Protein AF-A0A7S3U0F2-F1 (afdb_monomer)

Solvent-accessible surface area (backbone atoms only — not comparable to full-atom values): 6925 Å² total; per-residue (Å²): 134,72,95,82,46,83,92,72,60,91,57,68,50,83,74,44,80,44,85,41,78,40,69,46,46,88,94,59,32,72,55,46,38,92,69,77,67,46,76,47,73,60,36,50,31,42,35,38,33,29,29,30,94,88,66,49,80,43,78,46,78,41,58,70,63,69,89,82,86,90,72,94,71,66,82,65,65,84,77,49,57,69,70,58,50,50,53,50,53,31,53,51,50,55,51,49,53,52,57,50,50,55,54,52,52,55,61,57,75,77,106

Radius of gyration: 19.93 Å; Cα contacts (8 Å, |Δi|>4): 123; chains: 1; bounding box: 43×43×46 Å

Foldseek 3Di:
DDPPDPVPDWDWDFDDKDKDWDADDPPQEDQADPLARHGDGTFIWIWGWGATPVGDTDTDTHGPPDDDDDDDDDPCLVPDDPVVVSVVSNVVVVVVVVVVVVVVVVVVVVD

Mean predicted aligned error: 6.69 Å

Sequence (111 aa):
MRDDDPECAFAVRIVKLEPARTPPVQGLDPTHSPLTGRKIRHAPVMRVFGSTPRGQTACVHMHEAFPHLLVPGPHWLASAPDERVAAFRRRVADSLDAALAHREDERAAER

Nearest PDB structures (foldseek):
  8tlq-assembly1_A  TM=8.931E-01  e=3.140E-02  Saccharomyces cerevisiae
  7s0t-assembly1_A  TM=9.0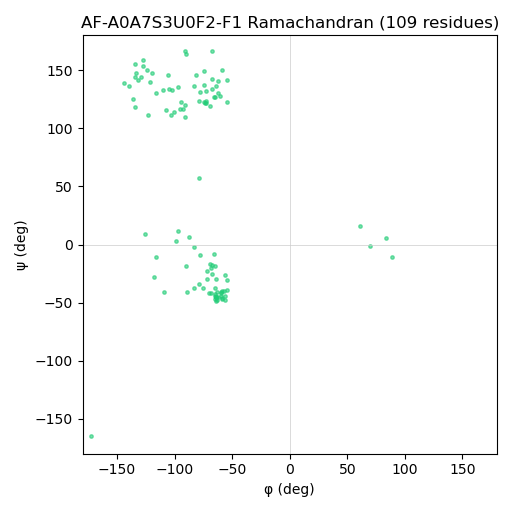79E-01  e=3.998E-02  Saccharomyces cerevisiae
  6k3f-assembly1_D  TM=4.284E-01  e=7.191E+00  Rattus norvegicus

Secondary structure (DSSP, 8-state):
--TT-GGG----EEEEEEEEEEPPPBTTB-SB-TTT-PBPS-EEEEEEEEE-TT--EEEEEE---------PPPGGGGGS-HHHHHHHHHHHHHHHHHHHHHHHHHHHHT-

Organism: Emiliania huxleyi (NCBI:txid2903)

Structure (mmCIF, N/CA/C/O backbone):
data_AF-A0A7S3U0F2-F1
#
_entry.id   AF-A0A7S3U0F2-F1
#
loop_
_atom_site.group_PDB
_atom_site.id
_atom_site.type_symbol
_atom_site.label_atom_id
_atom_site.label_alt_id
_atom_site.label_comp_id
_atom_site.label_asym_id
_atom_site.label_entity_id
_atom_site.label_seq_id
_atom_site.pdbx_PDB_ins_code
_atom_site.Cartn_x
_atom_site.Cartn_y
_atom_site.Cartn_z
_atom_site.occupancy
_atom_site.B_iso_or_equiv
_atom_site.auth_seq_id
_atom_site.auth_comp_id
_atom_site.auth_asym_id
_atom_site.auth_atom_id
_atom_site.pdbx_PDB_model_num
ATOM 1 N N . MET A 1 1 ? 2.521 21.774 20.857 1.00 49.66 1 MET A N 1
ATOM 2 C CA . MET A 1 1 ? 2.421 20.390 21.353 1.00 49.66 1 MET A CA 1
ATOM 3 C C . MET A 1 1 ? 3.627 19.679 20.773 1.00 49.66 1 MET A C 1
ATOM 5 O O . MET A 1 1 ? 3.765 19.712 19.560 1.00 49.66 1 MET A O 1
ATOM 9 N N . ARG A 1 2 ? 4.605 19.299 21.602 1.00 48.53 2 ARG A N 1
ATOM 10 C CA . ARG A 1 2 ? 5.856 18.691 21.118 1.00 48.53 2 ARG A CA 1
ATOM 11 C C . ARG A 1 2 ? 5.592 17.198 20.918 1.00 48.53 2 ARG A C 1
ATOM 13 O O . ARG A 1 2 ? 4.971 16.605 21.791 1.00 48.53 2 ARG A O 1
ATOM 20 N N . ASP A 1 3 ? 6.054 16.630 19.811 1.00 55.88 3 ASP A N 1
ATOM 21 C CA . ASP A 1 3 ? 5.843 15.217 19.457 1.00 55.88 3 ASP A CA 1
ATOM 22 C C . ASP A 1 3 ? 6.550 14.220 20.408 1.00 55.88 3 ASP A C 1
ATOM 24 O O . ASP A 1 3 ? 6.289 13.024 20.343 1.00 55.88 3 ASP A O 1
ATOM 28 N N . ASP A 1 4 ? 7.394 14.702 21.331 1.00 60.78 4 ASP A N 1
ATOM 29 C CA . ASP A 1 4 ? 8.217 13.889 22.246 1.00 60.78 4 ASP A CA 1
ATOM 30 C C . ASP A 1 4 ? 7.626 13.677 23.660 1.00 60.78 4 ASP A C 1
ATOM 32 O O . ASP A 1 4 ? 8.340 13.234 24.561 1.00 60.78 4 ASP A O 1
ATOM 36 N N . ASP A 1 5 ? 6.352 14.004 23.907 1.00 60.56 5 ASP A N 1
ATOM 37 C CA . ASP A 1 5 ? 5.705 13.728 25.200 1.00 60.56 5 ASP A CA 1
ATOM 38 C C . ASP A 1 5 ? 5.023 12.340 25.193 1.00 60.56 5 ASP A C 1
ATOM 40 O O . ASP A 1 5 ? 4.000 12.167 24.519 1.00 60.56 5 ASP A O 1
ATOM 44 N N . PRO A 1 6 ? 5.542 11.335 25.931 1.00 58.03 6 PRO A N 1
ATOM 45 C CA . PRO A 1 6 ? 4.979 9.986 25.949 1.00 58.03 6 PRO A CA 1
ATOM 46 C C . PRO A 1 6 ? 3.565 9.925 26.548 1.00 58.03 6 PRO A C 1
ATOM 48 O O . PRO A 1 6 ? 2.840 8.968 26.268 1.00 58.03 6 PRO A O 1
ATOM 51 N N . GLU A 1 7 ? 3.133 10.933 27.316 1.00 59.03 7 GLU A N 1
ATOM 52 C CA . GLU A 1 7 ? 1.749 11.022 27.806 1.00 59.03 7 GLU A CA 1
ATOM 53 C C . GLU A 1 7 ? 0.762 11.523 26.734 1.00 59.03 7 GLU A C 1
ATOM 55 O O . GLU A 1 7 ? -0.454 11.437 26.919 1.00 59.03 7 GLU A O 1
ATOM 60 N N . CYS A 1 8 ? 1.258 11.992 25.584 1.00 62.69 8 CYS A N 1
ATOM 61 C CA . CYS A 1 8 ? 0.449 12.523 24.484 1.00 62.69 8 CYS A CA 1
ATOM 62 C C . CYS A 1 8 ? 0.200 11.528 23.336 1.00 62.69 8 CYS A C 1
ATOM 64 O O . CYS A 1 8 ? -0.429 11.880 22.336 1.00 62.69 8 CYS A O 1
ATOM 66 N N . ALA A 1 9 ? 0.671 10.284 23.452 1.00 77.88 9 ALA A N 1
ATOM 67 C CA . ALA A 1 9 ? 0.522 9.290 22.395 1.00 77.88 9 ALA A CA 1
ATOM 68 C C . ALA A 1 9 ? -0.893 8.682 22.355 1.00 77.88 9 ALA A C 1
ATOM 70 O O . ALA A 1 9 ? -1.426 8.194 23.355 1.00 77.88 9 ALA A O 1
ATOM 71 N N . PHE A 1 10 ? -1.496 8.635 21.164 1.00 88.44 10 PHE A N 1
ATOM 72 C CA . PHE A 1 10 ? -2.691 7.823 20.937 1.00 88.44 10 PHE A CA 1
ATOM 73 C C . PHE A 1 10 ? -2.320 6.334 20.998 1.00 88.44 10 PHE A C 1
ATOM 75 O O . PHE A 1 10 ? -1.530 5.851 20.189 1.00 88.44 10 PHE A O 1
ATOM 82 N N . ALA A 1 11 ? -2.911 5.599 21.943 1.00 92.19 11 ALA A N 1
ATOM 83 C CA . ALA A 1 11 ? -2.634 4.181 22.158 1.00 92.19 11 ALA A CA 1
ATOM 84 C C . ALA A 1 11 ? -3.896 3.321 22.016 1.00 92.19 11 ALA A C 1
ATOM 86 O O . ALA A 1 11 ? -4.973 3.669 22.508 1.00 92.19 11 ALA A O 1
ATOM 87 N N . VAL A 1 12 ? -3.747 2.154 21.385 1.00 95.06 12 VAL A N 1
ATOM 88 C CA . VAL A 1 12 ? -4.801 1.141 21.250 1.00 95.06 12 VAL A CA 1
ATOM 89 C C . VAL A 1 12 ? -4.205 -0.234 21.524 1.00 95.06 12 VAL A C 1
ATOM 91 O O . VAL A 1 12 ? -3.253 -0.650 20.866 1.00 95.06 12 VAL A O 1
ATOM 94 N N . ARG A 1 13 ? -4.786 -0.974 22.473 1.00 95.31 13 ARG A N 1
ATOM 95 C CA . ARG A 1 13 ? -4.468 -2.392 22.677 1.00 95.31 13 ARG A CA 1
ATOM 96 C C . ARG A 1 13 ? -5.089 -3.209 21.553 1.00 95.31 13 ARG A C 1
ATOM 98 O O . ARG A 1 13 ? -6.308 -3.206 21.404 1.00 95.31 13 ARG A O 1
ATOM 105 N N . ILE A 1 14 ? -4.268 -3.941 20.811 1.00 97.00 14 ILE A N 1
ATOM 106 C CA . ILE A 1 14 ? -4.705 -4.775 19.689 1.00 97.00 14 ILE A CA 1
ATOM 107 C C . ILE A 1 14 ? -5.445 -6.010 20.220 1.00 97.00 14 ILE A C 1
ATOM 109 O O . ILE A 1 14 ? -4.903 -6.774 21.015 1.00 97.00 14 ILE A O 1
ATOM 113 N N . VAL A 1 15 ? -6.683 -6.207 19.771 1.00 97.56 15 VAL A N 1
ATOM 114 C CA . VAL A 1 15 ? -7.497 -7.406 20.038 1.00 97.56 15 VAL A CA 1
ATOM 115 C C . VAL A 1 15 ? -7.651 -8.242 18.772 1.00 97.56 15 VAL A C 1
ATOM 117 O O . VAL A 1 15 ? -7.570 -9.466 18.829 1.00 97.56 15 VAL A O 1
ATOM 120 N N . LYS A 1 16 ? -7.860 -7.593 17.623 1.00 97.75 16 LYS A N 1
ATOM 121 C CA . LYS A 1 16 ? -7.992 -8.261 16.326 1.00 97.75 16 LYS A CA 1
ATOM 122 C C . LYS A 1 16 ? -7.364 -7.409 15.230 1.00 97.75 16 LYS A C 1
ATOM 124 O O . LYS A 1 16 ? -7.561 -6.197 15.201 1.00 97.75 16 LYS A O 1
ATOM 129 N N . LEU A 1 17 ? -6.659 -8.067 14.315 1.00 97.06 17 LEU A N 1
ATOM 130 C CA . LEU A 1 17 ? -6.221 -7.502 13.043 1.00 97.06 17 LEU A CA 1
ATOM 131 C C . LEU A 1 17 ? -7.016 -8.160 11.918 1.00 97.06 17 LEU A C 1
ATOM 133 O O . LEU A 1 17 ? -7.160 -9.382 11.898 1.00 97.06 17 LEU A O 1
ATOM 137 N N . GLU A 1 18 ? -7.535 -7.362 10.994 1.00 96.50 18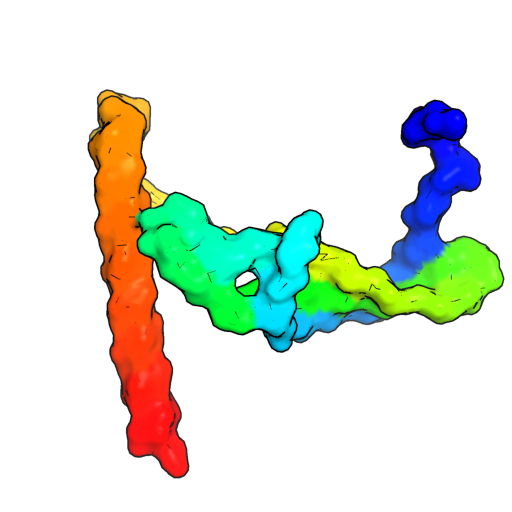 GLU A N 1
ATOM 138 C CA . GLU A 1 18 ? -8.300 -7.858 9.853 1.00 96.50 18 GLU A CA 1
ATOM 139 C C . GLU A 1 18 ? -7.834 -7.170 8.564 1.00 96.50 18 GLU A C 1
ATOM 141 O O . GLU A 1 18 ? -7.947 -5.944 8.461 1.00 96.50 18 GLU A O 1
ATOM 146 N N . PRO A 1 19 ? -7.307 -7.923 7.582 1.00 95.06 19 PRO A N 1
ATOM 147 C CA . PRO A 1 19 ? -6.996 -7.366 6.277 1.00 95.06 19 PRO A CA 1
ATOM 148 C C . PRO A 1 19 ? -8.289 -7.090 5.505 1.00 95.06 19 PRO A C 1
ATOM 150 O O . PRO A 1 19 ? -9.154 -7.958 5.381 1.00 95.06 19 PRO A O 1
ATOM 153 N N . ALA A 1 20 ? -8.394 -5.895 4.936 1.00 94.06 20 ALA A N 1
ATOM 154 C CA . ALA A 1 20 ? -9.485 -5.486 4.067 1.00 94.06 20 ALA A CA 1
ATOM 155 C C . ALA A 1 20 ? -8.940 -5.002 2.718 1.00 94.06 20 ALA A C 1
ATOM 157 O O . ALA A 1 20 ? -7.836 -4.466 2.623 1.00 94.06 20 ALA A O 1
ATOM 158 N N . ARG A 1 21 ? -9.736 -5.187 1.662 1.00 93.19 21 ARG A N 1
ATOM 159 C CA . ARG A 1 21 ? -9.506 -4.570 0.352 1.00 93.19 21 ARG A CA 1
ATOM 160 C C . ARG A 1 21 ? -10.544 -3.481 0.166 1.00 93.19 21 ARG A C 1
ATOM 162 O O . ARG A 1 21 ? -11.734 -3.781 0.102 1.00 93.19 21 ARG A O 1
ATOM 169 N N . THR A 1 22 ? -10.101 -2.239 0.078 1.00 94.00 22 THR A N 1
ATOM 170 C CA . THR A 1 22 ? -10.982 -1.081 -0.102 1.00 94.00 22 THR A CA 1
ATOM 171 C C . THR A 1 22 ? -10.512 -0.255 -1.293 1.00 94.00 22 THR A C 1
ATOM 173 O O . THR A 1 22 ? -9.348 -0.363 -1.681 1.00 94.00 22 THR A O 1
ATOM 176 N N . PRO A 1 23 ? -11.371 0.573 -1.907 1.00 95.12 23 PRO A N 1
ATOM 177 C CA . PRO A 1 23 ? -10.900 1.591 -2.840 1.00 95.12 23 PRO A CA 1
ATOM 178 C C . PRO A 1 23 ? -9.832 2.479 -2.173 1.00 95.12 23 PRO A C 1
ATOM 180 O O . PRO A 1 23 ? -9.977 2.775 -0.983 1.00 95.12 23 PRO A O 1
ATOM 183 N N . PRO A 1 24 ? -8.771 2.888 -2.894 1.00 95.19 24 PRO A N 1
ATOM 184 C CA . PRO A 1 24 ? -7.737 3.753 -2.331 1.00 95.19 24 PRO A CA 1
ATOM 185 C C . PRO A 1 24 ? -8.311 5.123 -1.950 1.00 95.19 24 PRO A C 1
ATOM 187 O O . PRO A 1 24 ? -9.059 5.727 -2.728 1.00 95.19 24 PRO A O 1
ATOM 190 N N . VAL A 1 25 ? -7.936 5.624 -0.773 1.00 95.25 25 VAL A N 1
ATOM 191 C CA . VAL A 1 25 ? -8.337 6.944 -0.274 1.00 95.25 25 VAL A CA 1
ATOM 192 C C . VAL A 1 25 ? -7.264 7.971 -0.627 1.00 95.25 25 VAL A C 1
ATOM 194 O O . VAL A 1 25 ? -6.104 7.840 -0.246 1.00 95.25 25 VAL A O 1
ATOM 197 N N . GLN A 1 26 ? -7.640 9.026 -1.351 1.00 94.62 26 GLN A N 1
ATOM 198 C CA . GLN A 1 26 ? -6.695 10.074 -1.738 1.00 94.62 26 GLN A CA 1
ATOM 199 C C . GLN A 1 26 ? -6.081 10.745 -0.499 1.00 94.62 26 GLN A C 1
ATOM 201 O O . GLN A 1 26 ? -6.800 11.214 0.379 1.00 94.62 26 GLN A O 1
ATOM 206 N N . GLY A 1 27 ? -4.749 10.805 -0.457 1.00 94.19 27 GLY A N 1
ATOM 207 C CA . GLY A 1 27 ? -3.987 11.361 0.665 1.00 94.19 27 GLY A CA 1
ATOM 208 C C . GLY A 1 27 ? -3.645 10.351 1.765 1.00 94.19 27 GLY A C 1
ATOM 209 O O . GLY A 1 27 ? -2.823 10.680 2.613 1.00 94.19 27 GLY A O 1
ATOM 210 N N . LEU A 1 28 ? -4.229 9.146 1.736 1.00 94.31 28 LEU A N 1
ATOM 211 C CA . LEU A 1 28 ? -3.886 8.042 2.643 1.00 94.31 28 LEU A CA 1
ATOM 212 C C . LEU A 1 28 ? -3.332 6.817 1.911 1.00 94.31 28 LEU A C 1
ATOM 214 O O . LEU A 1 28 ? -2.578 6.066 2.507 1.00 94.31 28 LEU A O 1
ATOM 218 N N . ASP A 1 29 ? -3.709 6.604 0.648 1.00 94.69 29 ASP A N 1
ATOM 219 C CA . ASP A 1 29 ? -3.242 5.497 -0.184 1.00 94.69 29 ASP A CA 1
ATOM 220 C C . ASP A 1 29 ? -2.697 6.001 -1.532 1.00 94.69 29 ASP A C 1
ATOM 222 O O . ASP A 1 29 ? -3.188 7.001 -2.082 1.00 94.69 29 ASP A O 1
ATOM 226 N N . PRO A 1 30 ? -1.766 5.258 -2.164 1.00 93.00 30 PRO A N 1
ATOM 227 C CA . PRO A 1 30 ? -1.422 5.481 -3.558 1.00 93.00 30 PRO A CA 1
ATOM 228 C C . PRO A 1 30 ? -2.630 5.176 -4.455 1.00 93.00 30 PRO A C 1
ATOM 230 O O . PRO A 1 30 ? -3.219 4.095 -4.422 1.00 93.00 30 PRO A O 1
ATOM 233 N N . THR A 1 31 ? -2.988 6.133 -5.310 1.00 95.44 31 THR A N 1
ATOM 234 C CA . THR A 1 31 ? -4.103 5.987 -6.267 1.00 95.44 31 THR A CA 1
ATOM 235 C C . THR A 1 31 ? -3.660 5.416 -7.614 1.00 95.44 31 THR A C 1
ATOM 237 O O . THR A 1 31 ? -4.481 4.901 -8.377 1.00 95.44 31 THR A O 1
ATOM 240 N N . HIS A 1 32 ? -2.359 5.478 -7.901 1.00 94.88 32 HIS A N 1
ATOM 241 C CA . HIS A 1 32 ? -1.732 4.971 -9.116 1.00 94.88 32 HIS A CA 1
ATOM 242 C C . HIS A 1 32 ? -0.474 4.182 -8.754 1.00 94.88 32 HIS A C 1
ATOM 244 O O . HIS A 1 32 ? 0.241 4.529 -7.815 1.00 94.88 32 HIS A O 1
ATOM 250 N N . SER A 1 33 ? -0.204 3.118 -9.506 1.00 91.81 33 SER A N 1
ATOM 251 C CA . SER A 1 33 ? 0.997 2.308 -9.335 1.00 91.81 33 SER A CA 1
ATOM 252 C C . SER A 1 33 ? 2.242 3.131 -9.680 1.00 91.81 33 SER A C 1
ATOM 254 O O . SER A 1 33 ? 2.332 3.631 -10.803 1.00 91.81 33 SER A O 1
ATOM 256 N N . PRO A 1 34 ? 3.248 3.218 -8.793 1.00 88.44 34 PRO A N 1
ATOM 257 C CA . PRO A 1 34 ? 4.501 3.903 -9.107 1.00 88.44 34 PRO A CA 1
ATOM 258 C C . PRO A 1 34 ? 5.337 3.152 -10.159 1.00 88.44 34 PRO A C 1
ATOM 260 O O . PRO A 1 34 ? 6.241 3.729 -10.757 1.00 88.44 34 PRO A O 1
ATOM 263 N N . LEU A 1 35 ? 5.050 1.866 -10.398 1.00 89.38 35 LEU A N 1
ATOM 264 C CA . LEU A 1 35 ? 5.792 1.028 -11.345 1.00 89.38 35 LEU A CA 1
ATOM 265 C C . LEU A 1 35 ? 5.215 1.091 -12.761 1.00 89.38 35 LEU A C 1
ATOM 267 O O . LEU A 1 35 ? 5.974 1.144 -13.731 1.00 89.38 35 LEU A O 1
ATOM 271 N N . THR A 1 36 ? 3.884 1.086 -12.874 1.00 90.31 36 THR A N 1
ATOM 272 C CA . THR A 1 36 ? 3.173 0.970 -14.159 1.00 90.31 36 THR A CA 1
ATOM 273 C C . THR A 1 36 ? 2.339 2.201 -14.511 1.00 90.31 36 THR A C 1
ATOM 275 O O . THR A 1 36 ? 1.835 2.293 -15.625 1.00 90.31 36 THR A O 1
ATOM 278 N N . GLY A 1 37 ? 2.151 3.143 -13.581 1.00 91.69 37 GLY A N 1
ATOM 279 C CA . GLY A 1 37 ? 1.296 4.323 -13.759 1.00 91.69 37 GLY A CA 1
ATOM 280 C C . GLY A 1 37 ? -0.205 4.018 -13.811 1.00 91.69 37 GLY A C 1
ATOM 281 O O . GLY 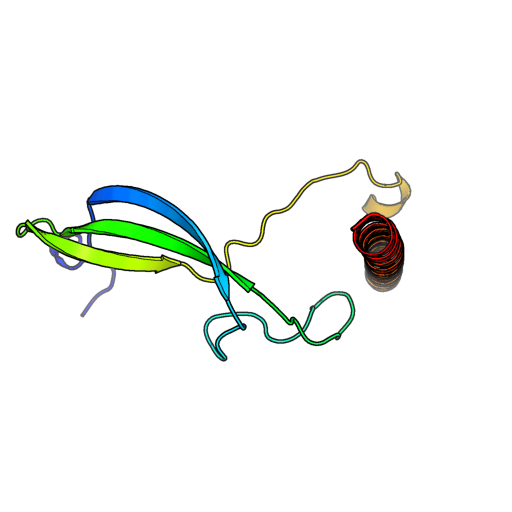A 1 37 ? -1.018 4.931 -13.929 1.00 91.69 37 GLY A O 1
ATOM 282 N N . ARG A 1 38 ? -0.606 2.743 -13.724 1.00 91.81 38 ARG A N 1
ATOM 283 C CA . ARG A 1 38 ? -2.010 2.328 -13.817 1.00 91.81 38 ARG A CA 1
ATOM 284 C C . ARG A 1 38 ? -2.768 2.663 -12.535 1.00 91.81 38 ARG A C 1
ATOM 286 O O . ARG A 1 38 ? -2.202 2.615 -11.443 1.00 91.81 38 ARG A O 1
ATOM 293 N N . LYS A 1 39 ? -4.066 2.949 -12.660 1.00 94.06 39 LYS A N 1
ATOM 294 C CA . LYS A 1 39 ? -4.949 3.213 -11.516 1.00 94.06 39 LYS A CA 1
ATOM 295 C C . LYS A 1 39 ? -5.052 1.983 -10.609 1.00 94.06 39 LYS A C 1
ATOM 297 O O . LYS A 1 39 ? -5.361 0.885 -11.077 1.00 94.06 39 LYS A O 1
ATOM 302 N N . ILE A 1 40 ? -4.852 2.182 -9.310 1.00 92.94 40 ILE A N 1
ATOM 303 C CA . ILE A 1 40 ? -5.051 1.145 -8.296 1.00 92.94 40 ILE A CA 1
ATOM 304 C C . ILE A 1 40 ? -6.554 1.030 -8.023 1.00 92.94 40 ILE A C 1
ATOM 306 O O . ILE A 1 40 ? -7.222 2.013 -7.707 1.00 92.94 40 ILE A O 1
ATOM 310 N N . ARG A 1 41 ? -7.106 -0.178 -8.189 1.00 92.25 41 ARG A N 1
ATOM 311 C CA . ARG A 1 41 ? -8.537 -0.446 -7.957 1.00 92.25 41 ARG A CA 1
ATOM 312 C C . ARG A 1 41 ? -8.849 -0.692 -6.483 1.00 92.25 41 ARG A C 1
ATOM 314 O O . ARG A 1 41 ? -9.885 -0.252 -6.002 1.00 92.25 41 ARG A O 1
ATOM 321 N N . HIS A 1 42 ? -7.939 -1.370 -5.789 1.00 93.00 42 HIS A N 1
ATOM 322 C CA . HIS A 1 42 ? -8.063 -1.704 -4.376 1.00 93.00 42 HIS A CA 1
ATOM 323 C C . HIS A 1 42 ? -6.712 -1.533 -3.683 1.00 93.00 42 HIS A C 1
ATOM 325 O O . HIS A 1 42 ? -5.695 -1.976 -4.218 1.00 93.00 42 HIS A O 1
ATOM 331 N N . ALA A 1 43 ? -6.722 -0.935 -2.497 1.00 93.25 43 ALA A N 1
ATOM 332 C CA . ALA A 1 43 ? -5.586 -0.853 -1.592 1.00 93.25 43 ALA A CA 1
ATOM 333 C C . ALA A 1 43 ? -5.789 -1.815 -0.405 1.00 93.25 43 ALA A C 1
ATOM 335 O O . ALA A 1 43 ? -6.931 -2.047 0.017 1.00 93.25 43 ALA A O 1
ATOM 336 N N . PRO A 1 44 ? -4.707 -2.418 0.117 1.00 94.56 44 PRO A N 1
ATOM 337 C CA . PRO A 1 44 ? -4.760 -3.173 1.355 1.00 94.56 44 PRO A CA 1
ATOM 338 C C . PRO A 1 44 ? -4.861 -2.208 2.540 1.00 94.56 44 PRO A C 1
ATOM 340 O O . PRO A 1 44 ? -3.986 -1.369 2.740 1.00 94.56 44 PRO A O 1
ATOM 343 N N . VAL A 1 45 ? -5.908 -2.367 3.346 1.00 95.50 45 VAL A N 1
ATOM 344 C CA . VAL A 1 45 ? -6.064 -1.667 4.626 1.00 95.50 45 VAL A CA 1
ATOM 345 C C . VAL A 1 45 ? -6.056 -2.697 5.741 1.00 95.50 45 VAL A C 1
ATOM 347 O O . VAL A 1 45 ? -6.797 -3.682 5.695 1.00 95.50 45 VAL A O 1
ATOM 350 N N . MET A 1 46 ? -5.241 -2.465 6.765 1.00 96.38 46 MET A N 1
ATOM 351 C CA . MET A 1 46 ? -5.242 -3.291 7.970 1.00 96.38 46 MET A CA 1
ATOM 352 C C . MET A 1 46 ? -6.135 -2.641 9.024 1.00 96.38 46 MET A C 1
ATOM 354 O O . MET A 1 46 ? -5.864 -1.535 9.492 1.00 96.38 46 MET A O 1
ATOM 358 N N . ARG A 1 47 ? -7.219 -3.325 9.400 1.00 96.62 47 ARG A N 1
ATOM 359 C CA . ARG A 1 47 ? -8.143 -2.865 10.443 1.00 96.62 47 ARG A CA 1
ATOM 360 C C . ARG A 1 47 ? -7.692 -3.406 11.790 1.00 96.62 47 ARG A C 1
ATOM 362 O O . ARG A 1 47 ? -7.628 -4.621 11.982 1.00 96.62 47 ARG A O 1
ATOM 369 N N . VAL A 1 48 ? -7.401 -2.505 12.719 1.00 97.44 48 VAL A N 1
ATOM 370 C CA . VAL A 1 48 ? -7.013 -2.823 14.093 1.00 97.44 48 VAL A CA 1
ATOM 371 C C . VAL A 1 48 ? -8.197 -2.570 15.007 1.00 97.44 48 VAL A C 1
ATOM 373 O O . VAL A 1 48 ? -8.587 -1.425 15.230 1.00 97.44 48 VAL A O 1
ATOM 376 N N . PHE A 1 49 ? -8.756 -3.639 15.557 1.00 98.00 49 PHE A N 1
ATOM 377 C CA . PHE A 1 49 ? -9.795 -3.556 16.573 1.00 98.00 49 PHE A CA 1
ATOM 378 C C . PHE A 1 49 ? -9.175 -3.706 17.947 1.00 98.00 49 PHE A C 1
ATOM 380 O O . PHE A 1 49 ? -8.342 -4.591 18.172 1.00 98.00 49 PHE A O 1
ATOM 387 N N . GLY A 1 50 ? -9.599 -2.858 18.872 1.00 97.31 50 GLY A N 1
ATOM 388 C CA . GLY A 1 50 ? -8.969 -2.790 20.173 1.00 97.31 50 GLY A CA 1
ATOM 389 C C . GLY A 1 50 ? -9.684 -1.897 21.166 1.00 97.31 50 GLY A C 1
ATOM 390 O O . GLY A 1 50 ? -10.835 -1.506 20.967 1.00 97.31 50 GLY A O 1
ATOM 391 N N . SER A 1 51 ? -8.969 -1.569 22.239 1.00 96.62 51 SER A N 1
ATOM 392 C CA . SER A 1 51 ? -9.427 -0.618 23.249 1.00 96.62 51 SER A CA 1
ATOM 393 C C . SER A 1 51 ? -8.350 0.411 23.577 1.00 96.62 51 SER A C 1
ATOM 395 O O . SER A 1 51 ? -7.175 0.055 23.682 1.00 96.62 51 SER A O 1
ATOM 397 N N . THR A 1 52 ? -8.741 1.664 23.790 1.00 94.81 52 THR A N 1
ATOM 398 C CA . THR A 1 52 ? -7.853 2.703 24.342 1.00 94.81 52 THR A CA 1
ATOM 399 C C . THR A 1 52 ? -7.497 2.387 25.808 1.00 94.81 52 THR A C 1
ATOM 401 O O . THR A 1 52 ? -8.185 1.572 26.437 1.00 94.81 52 THR A O 1
ATOM 404 N N . PRO A 1 53 ? -6.487 3.046 26.416 1.00 93.88 53 PRO A N 1
ATOM 405 C CA . PRO A 1 53 ? -6.190 2.898 27.847 1.00 93.88 53 PRO A CA 1
ATOM 406 C C . PRO A 1 53 ? -7.376 3.218 28.766 1.00 93.88 53 PRO A C 1
ATOM 408 O O . PRO A 1 53 ? -7.480 2.679 29.861 1.00 93.88 53 PRO A O 1
ATOM 411 N N . ARG A 1 54 ? -8.307 4.062 28.303 1.00 92.69 54 ARG A N 1
ATOM 412 C CA . ARG A 1 54 ? -9.534 4.424 29.030 1.00 92.69 54 ARG A CA 1
ATOM 413 C C . ARG A 1 54 ? -10.701 3.459 28.775 1.00 92.69 54 ARG A C 1
ATOM 415 O O . ARG A 1 54 ? -11.813 3.730 29.217 1.00 92.69 54 ARG A O 1
ATOM 422 N N . GLY A 1 55 ? -10.469 2.357 28.061 1.00 92.00 55 GLY A N 1
ATOM 423 C CA . GLY A 1 55 ? -11.445 1.286 27.847 1.00 92.00 55 GLY A CA 1
ATOM 424 C C . GLY A 1 55 ? -12.438 1.514 26.704 1.00 92.00 55 GLY A C 1
ATOM 425 O O . GLY A 1 55 ? -13.327 0.688 26.517 1.00 92.00 55 GLY A O 1
ATOM 426 N N . GLN A 1 56 ? -12.305 2.584 25.912 1.00 96.00 56 GLN A N 1
ATOM 427 C CA . GLN A 1 56 ? -13.183 2.797 24.756 1.00 96.00 56 GLN A CA 1
ATOM 428 C C . GLN A 1 56 ? -12.811 1.840 23.623 1.00 96.00 56 GLN A C 1
ATOM 430 O O . GLN A 1 56 ? -11.629 1.677 23.322 1.00 96.00 56 GLN A O 1
ATOM 435 N N . THR A 1 57 ? -13.804 1.242 22.963 1.00 97.00 57 THR A N 1
ATOM 436 C CA . THR A 1 57 ? -13.577 0.431 21.761 1.00 97.00 57 THR A CA 1
ATOM 437 C C . THR A 1 57 ? -13.105 1.307 20.605 1.00 97.00 57 THR A C 1
ATOM 439 O O . THR A 1 57 ? -13.708 2.346 20.336 1.00 97.00 57 THR A O 1
ATOM 442 N N . ALA A 1 58 ? -12.070 0.869 19.895 1.00 96.56 58 ALA A N 1
ATOM 443 C CA . ALA A 1 58 ? -11.504 1.574 18.751 1.00 96.56 58 ALA A CA 1
ATOM 444 C C . ALA A 1 58 ? -11.368 0.640 17.540 1.00 96.56 58 ALA A C 1
ATOM 446 O O . ALA A 1 58 ? -11.048 -0.542 17.688 1.00 96.56 58 ALA A O 1
ATOM 447 N N . CYS A 1 59 ? -11.585 1.194 16.345 1.00 96.81 59 CYS A N 1
ATOM 448 C CA . CYS A 1 59 ? -11.250 0.583 15.061 1.00 96.81 59 CYS A CA 1
ATOM 449 C C . CYS A 1 59 ? -10.329 1.553 14.316 1.00 96.81 59 CYS A C 1
ATOM 451 O O . CYS A 1 59 ? -10.767 2.633 13.927 1.00 96.81 59 CYS A O 1
ATOM 453 N N . VAL A 1 60 ? -9.060 1.185 14.151 1.00 96.50 60 VAL A N 1
ATOM 454 C CA . VAL A 1 60 ? -8.051 1.999 13.458 1.00 96.50 60 VAL A CA 1
ATOM 455 C C . VAL A 1 60 ? -7.799 1.406 12.079 1.00 96.50 60 VAL A C 1
ATOM 457 O O . VAL A 1 60 ? -7.638 0.194 11.946 1.00 96.50 60 VAL A O 1
ATOM 460 N N . HIS A 1 61 ? -7.774 2.249 11.051 1.00 96.31 61 HIS A N 1
ATOM 461 C CA . HIS A 1 61 ? -7.429 1.849 9.690 1.00 96.31 61 HIS A CA 1
ATOM 462 C C . HIS A 1 61 ? -5.981 2.242 9.411 1.00 96.31 61 HIS A C 1
ATOM 464 O O . HIS A 1 61 ? -5.649 3.425 9.389 1.00 96.31 61 HIS A O 1
ATOM 470 N N . MET A 1 62 ? -5.121 1.245 9.228 1.00 95.25 62 MET A N 1
ATOM 471 C CA . MET A 1 62 ? -3.750 1.451 8.775 1.00 95.25 62 MET A CA 1
ATOM 472 C C . MET A 1 62 ? -3.707 1.327 7.254 1.00 95.25 62 MET A C 1
ATOM 474 O O . MET A 1 62 ? -4.008 0.263 6.704 1.00 95.25 62 MET A O 1
ATOM 478 N N . HIS A 1 63 ? -3.348 2.431 6.610 1.00 95.75 63 HIS A N 1
ATOM 479 C CA . HIS A 1 63 ? -3.163 2.542 5.168 1.00 95.75 63 HIS A CA 1
ATOM 480 C C . HIS A 1 63 ? -1.708 2.240 4.774 1.00 95.75 63 HIS A C 1
ATOM 482 O O . HIS A 1 63 ? -0.831 2.151 5.633 1.00 95.75 63 HIS A O 1
ATOM 488 N N . GLU A 1 64 ? -1.467 2.033 3.479 1.00 90.50 64 GLU A N 1
ATOM 489 C CA . GLU A 1 64 ? -0.138 1.774 2.891 1.00 90.50 64 GLU A CA 1
ATOM 490 C C . GLU A 1 64 ? 0.601 0.506 3.374 1.00 90.50 64 GLU A C 1
ATOM 492 O O . GLU A 1 64 ? 1.781 0.309 3.082 1.00 90.50 64 GLU A O 1
ATOM 497 N N . ALA A 1 65 ? -0.096 -0.431 4.021 1.00 88.75 65 ALA A N 1
ATOM 498 C CA . ALA A 1 65 ? 0.456 -1.723 4.434 1.00 88.75 65 ALA A CA 1
ATOM 499 C C . ALA A 1 65 ? 0.538 -2.729 3.260 1.00 88.75 65 ALA A C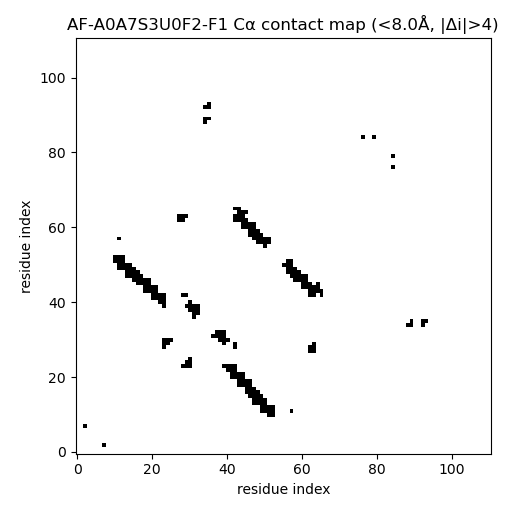 1
ATOM 501 O O . ALA A 1 65 ? -0.055 -3.811 3.303 1.00 88.75 65 ALA A O 1
ATOM 502 N N . PHE A 1 66 ? 1.249 -2.370 2.184 1.00 88.75 66 PHE A N 1
ATOM 503 C CA . PHE A 1 66 ? 1.391 -3.198 0.981 1.00 88.75 66 PHE A CA 1
ATOM 504 C C . PHE A 1 66 ? 2.318 -4.405 1.223 1.00 88.75 66 PHE A C 1
ATOM 506 O O . PHE A 1 66 ? 3.497 -4.226 1.545 1.00 88.75 66 PHE A O 1
ATOM 513 N N . PRO A 1 67 ? 1.833 -5.648 1.028 1.00 90.38 67 PRO A N 1
ATOM 514 C CA . PRO A 1 67 ? 2.684 -6.829 1.097 1.00 90.38 67 PRO A CA 1
ATOM 515 C C . PRO A 1 67 ? 3.772 -6.796 0.021 1.00 90.38 67 PRO A C 1
ATOM 517 O O . PRO A 1 67 ? 3.508 -6.431 -1.125 1.00 90.38 67 PRO A O 1
ATOM 520 N N . HIS A 1 68 ? 4.979 -7.236 0.372 1.00 91.12 68 HIS A N 1
ATOM 521 C CA . HIS A 1 68 ? 6.092 -7.355 -0.564 1.00 91.12 68 HIS A CA 1
ATOM 522 C C . HIS A 1 68 ? 6.804 -8.697 -0.404 1.00 91.12 68 HIS A C 1
ATOM 524 O O . HIS A 1 68 ? 6.772 -9.329 0.650 1.00 91.12 68 HIS A O 1
ATOM 530 N N . LEU A 1 69 ? 7.457 -9.120 -1.480 1.00 92.62 69 LEU A N 1
ATOM 531 C CA . LEU A 1 69 ? 8.314 -10.295 -1.519 1.00 92.62 69 LEU A CA 1
ATOM 532 C C . LEU A 1 69 ? 9.615 -9.928 -2.226 1.00 92.62 69 LEU A C 1
ATOM 534 O O . LEU A 1 69 ? 9.627 -9.086 -3.126 1.00 92.62 69 LEU A O 1
ATOM 538 N N . LEU A 1 70 ? 10.708 -10.556 -1.808 1.00 92.75 70 LEU A N 1
ATOM 539 C CA . LEU A 1 70 ? 12.014 -10.397 -2.435 1.00 92.75 70 LEU A CA 1
ATOM 540 C C . LEU A 1 70 ? 12.292 -11.619 -3.304 1.00 92.75 70 LEU A C 1
ATOM 542 O O . LEU A 1 70 ? 12.111 -12.753 -2.865 1.00 92.75 70 LEU A O 1
ATOM 546 N N . VAL A 1 71 ? 12.747 -11.381 -4.530 1.00 91.50 71 VAL A N 1
ATOM 547 C CA . VAL A 1 71 ? 13.189 -12.436 -5.447 1.00 91.50 71 VAL A CA 1
ATOM 548 C C . VAL A 1 71 ? 14.652 -12.220 -5.816 1.00 91.50 71 VAL A C 1
ATOM 550 O O . VAL A 1 71 ? 15.081 -11.066 -5.920 1.00 91.50 71 VAL A O 1
ATOM 553 N N . PRO A 1 72 ? 15.424 -13.297 -6.046 1.00 93.62 72 PRO A N 1
ATOM 5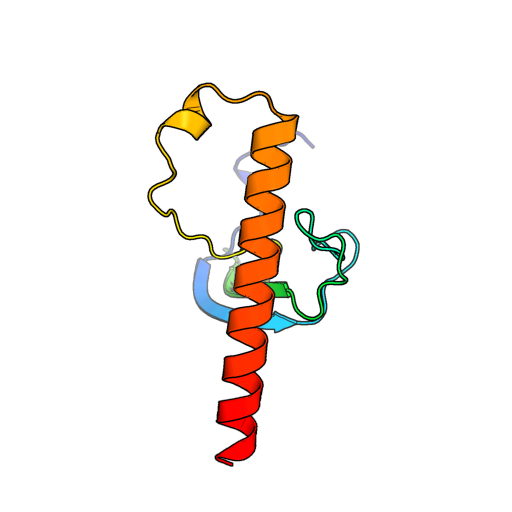54 C CA . PRO A 1 72 ? 16.765 -13.175 -6.594 1.00 93.62 72 PRO A CA 1
ATOM 555 C C . PRO A 1 72 ? 16.747 -12.390 -7.910 1.00 93.62 72 PRO A C 1
ATOM 557 O O . PRO A 1 72 ? 16.040 -12.737 -8.857 1.00 93.62 72 PRO A O 1
ATOM 560 N N . GLY A 1 73 ? 17.518 -11.307 -7.947 1.00 89.69 73 GLY A N 1
ATOM 561 C CA . GLY A 1 73 ? 17.706 -10.491 -9.138 1.00 89.69 73 GLY A CA 1
ATOM 562 C C . GLY A 1 73 ? 18.888 -10.977 -9.979 1.00 89.69 73 GLY A C 1
ATOM 563 O O . GLY A 1 73 ? 19.747 -11.717 -9.494 1.00 89.69 73 GLY A O 1
ATOM 564 N N . PRO A 1 74 ? 18.979 -10.544 -11.243 1.00 93.44 74 PRO A N 1
ATOM 565 C CA . PRO A 1 74 ? 20.161 -10.809 -12.042 1.00 93.44 74 PRO A CA 1
ATOM 566 C C . PRO A 1 74 ? 21.371 -10.046 -11.481 1.00 93.44 74 PRO A C 1
ATOM 568 O O . PRO A 1 74 ? 21.248 -8.893 -11.070 1.00 93.44 74 PRO A O 1
ATOM 571 N N . HIS A 1 75 ? 22.554 -10.665 -11.523 1.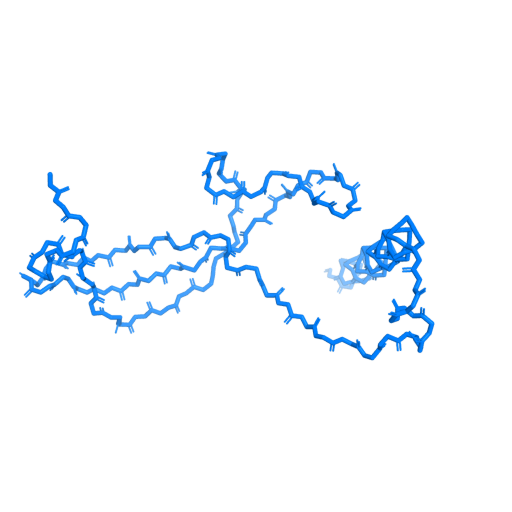00 93.56 75 HIS A N 1
ATOM 572 C CA . HIS A 1 75 ? 23.791 -10.114 -10.947 1.00 93.56 75 HIS A CA 1
ATOM 573 C C . HIS A 1 75 ? 24.140 -8.705 -11.459 1.00 93.56 75 HIS A C 1
ATOM 575 O O . HIS A 1 75 ? 24.692 -7.896 -10.722 1.00 93.56 75 HIS A O 1
ATOM 581 N N . TRP A 1 76 ? 23.773 -8.377 -12.703 1.00 94.50 76 TRP A N 1
ATOM 582 C CA . TRP A 1 76 ? 24.044 -7.068 -13.297 1.00 94.50 76 TRP A CA 1
ATOM 583 C C . TRP A 1 76 ? 23.260 -5.918 -12.650 1.00 94.50 76 TRP A C 1
ATOM 585 O O . TRP A 1 76 ? 23.623 -4.763 -12.859 1.00 94.50 76 TRP A O 1
ATOM 595 N N . LEU A 1 77 ? 22.187 -6.196 -11.896 1.00 94.25 77 LEU A N 1
ATOM 596 C CA . LEU A 1 77 ? 21.329 -5.162 -11.308 1.00 94.25 77 LEU A CA 1
ATOM 597 C C . LEU A 1 77 ? 22.088 -4.296 -10.291 1.00 94.25 77 LEU A C 1
ATOM 599 O O . LEU A 1 77 ? 21.783 -3.118 -10.160 1.00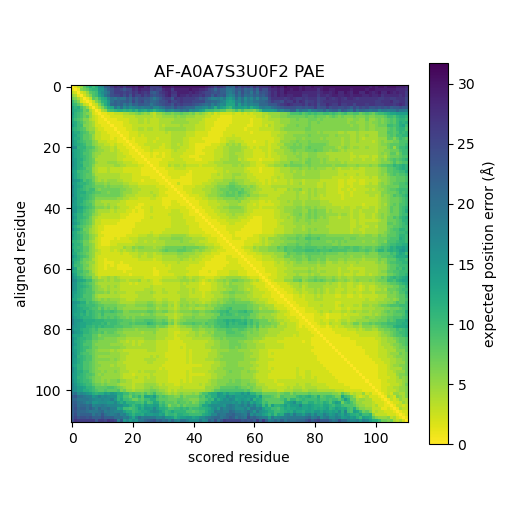 94.25 77 LEU A O 1
ATOM 603 N N . ALA A 1 78 ? 23.098 -4.864 -9.625 1.00 91.12 78 ALA A N 1
ATOM 604 C CA . ALA A 1 78 ? 23.903 -4.181 -8.612 1.00 91.12 78 ALA A CA 1
ATOM 605 C C . ALA A 1 78 ? 24.806 -3.067 -9.175 1.00 91.12 78 ALA A C 1
ATOM 607 O O . ALA A 1 78 ? 25.249 -2.205 -8.425 1.00 91.12 78 ALA A O 1
ATOM 608 N N . SER A 1 79 ? 25.092 -3.086 -10.479 1.00 94.81 79 SER A N 1
ATOM 609 C CA . SER A 1 79 ? 26.001 -2.129 -11.132 1.00 94.81 79 SER A CA 1
ATOM 610 C C . SER A 1 79 ? 25.350 -1.413 -12.316 1.00 94.81 79 SER A C 1
ATOM 612 O O . SER A 1 79 ? 26.034 -0.761 -13.101 1.00 94.81 79 SER A O 1
ATOM 614 N N . ALA A 1 80 ? 24.038 -1.575 -12.497 1.00 94.94 80 ALA A N 1
ATOM 615 C CA . ALA A 1 80 ? 23.322 -0.973 -13.609 1.00 94.94 80 ALA A CA 1
ATOM 616 C C . ALA A 1 80 ? 22.978 0.500 -13.336 1.00 94.94 80 ALA A C 1
ATOM 618 O O . ALA A 1 80 ? 22.638 0.834 -12.203 1.00 94.94 80 ALA A O 1
ATOM 619 N N . PRO A 1 81 ? 22.974 1.358 -14.374 1.00 97.31 81 PRO A N 1
ATOM 620 C CA . PRO A 1 81 ? 22.420 2.705 -14.274 1.00 97.31 81 PRO A CA 1
ATOM 621 C C . PRO A 1 81 ? 20.934 2.685 -13.884 1.00 97.31 81 PRO A C 1
ATOM 623 O O . PRO A 1 81 ? 20.200 1.761 -14.263 1.00 97.31 81 PRO A O 1
ATOM 626 N N . ASP A 1 82 ? 20.475 3.730 -13.191 1.00 95.50 82 ASP A N 1
ATOM 627 C CA . ASP A 1 82 ? 19.106 3.836 -12.660 1.00 95.50 82 ASP A CA 1
ATOM 628 C C . ASP A 1 82 ? 18.025 3.635 -13.728 1.00 95.50 82 ASP A C 1
ATOM 630 O O . ASP A 1 82 ? 17.030 2.948 -13.496 1.00 95.50 82 ASP A O 1
ATOM 634 N N . GLU A 1 83 ? 18.234 4.159 -14.935 1.00 95.00 83 GLU A N 1
ATOM 635 C CA . GLU A 1 83 ? 17.324 3.994 -16.075 1.00 95.00 83 GLU A CA 1
ATOM 636 C C . GLU A 1 83 ? 17.111 2.520 -16.462 1.00 95.00 83 GLU A C 1
ATOM 638 O O . GLU A 1 83 ? 15.988 2.085 -16.735 1.00 95.00 83 GLU A O 1
ATOM 643 N N . ARG A 1 84 ? 18.178 1.713 -16.418 1.00 95.31 84 ARG A N 1
ATOM 644 C CA . ARG A 1 84 ? 18.150 0.291 -16.760 1.00 95.31 84 ARG A CA 1
ATOM 645 C C . ARG A 1 84 ? 17.496 -0.515 -15.644 1.00 95.31 84 ARG A C 1
ATOM 647 O O . ARG A 1 84 ? 16.742 -1.450 -15.926 1.00 95.31 84 ARG A O 1
ATOM 654 N N . VAL A 1 85 ? 17.736 -0.132 -14.390 1.00 94.69 85 VAL A N 1
ATOM 655 C CA . VAL A 1 85 ? 17.038 -0.689 -13.222 1.00 94.69 85 VAL A CA 1
ATOM 656 C C . VAL A 1 85 ? 15.539 -0.383 -13.303 1.00 94.69 85 VAL A C 1
ATOM 658 O O . VAL A 1 85 ? 14.718 -1.284 -13.117 1.00 94.69 85 VAL A O 1
ATOM 661 N N . ALA A 1 86 ? 15.162 0.853 -13.636 1.00 92.94 86 ALA A N 1
ATOM 662 C CA . ALA A 1 86 ? 13.769 1.270 -13.770 1.00 92.94 86 ALA A CA 1
ATOM 663 C C . ALA A 1 86 ? 13.054 0.526 -14.909 1.00 92.94 86 ALA A C 1
ATOM 665 O O . ALA A 1 86 ? 11.952 0.007 -14.710 1.00 92.94 86 ALA A O 1
ATOM 666 N N . ALA A 1 87 ? 13.699 0.399 -16.073 1.00 93.50 87 ALA A N 1
ATOM 667 C CA . ALA A 1 87 ? 13.177 -0.372 -17.201 1.00 93.50 87 ALA A CA 1
ATOM 668 C C . ALA A 1 87 ? 12.962 -1.852 -16.835 1.00 93.50 87 ALA A C 1
ATOM 670 O O . ALA A 1 87 ? 11.932 -2.439 -17.173 1.00 93.50 87 ALA A O 1
ATOM 671 N N . PHE A 1 88 ? 13.899 -2.452 -16.095 1.00 94.25 88 PHE A N 1
ATOM 672 C CA . PHE A 1 88 ? 13.763 -3.823 -15.607 1.00 94.25 88 PHE A CA 1
ATOM 673 C C . PHE A 1 88 ? 12.597 -3.984 -14.632 1.00 94.25 88 PHE A C 1
ATOM 675 O O . PHE A 1 88 ? 11.776 -4.881 -14.823 1.00 94.25 88 PHE A O 1
ATOM 682 N N . ARG A 1 89 ? 12.490 -3.101 -13.630 1.00 93.75 89 ARG A N 1
ATOM 683 C CA . ARG A 1 89 ? 11.385 -3.101 -12.657 1.00 93.75 89 ARG A CA 1
ATOM 684 C C . ARG A 1 89 ? 10.029 -2.997 -13.350 1.00 93.75 89 ARG A C 1
ATOM 686 O O . ARG A 1 89 ? 9.129 -3.762 -13.020 1.00 93.75 89 ARG A O 1
ATOM 693 N N . ARG A 1 90 ? 9.903 -2.107 -14.341 1.00 94.12 90 ARG A N 1
ATOM 694 C CA . ARG A 1 90 ? 8.670 -1.943 -15.122 1.00 94.12 90 ARG A CA 1
ATOM 695 C C . ARG A 1 90 ? 8.318 -3.202 -15.903 1.00 94.12 90 ARG A C 1
ATOM 697 O O . ARG A 1 90 ? 7.206 -3.692 -15.780 1.00 94.12 90 ARG A O 1
ATOM 704 N N . ARG A 1 91 ? 9.286 -3.787 -16.614 1.00 94.62 91 ARG A N 1
ATOM 705 C CA . ARG A 1 91 ? 9.074 -5.034 -17.364 1.00 94.62 91 ARG A CA 1
ATOM 706 C C . ARG A 1 91 ? 8.644 -6.193 -16.462 1.00 94.62 91 ARG A C 1
ATOM 708 O O . ARG A 1 91 ? 7.791 -6.984 -16.853 1.00 94.62 91 ARG A O 1
ATOM 715 N N . VAL A 1 92 ? 9.239 -6.311 -15.274 1.00 94.69 92 VAL A N 1
ATOM 716 C CA . VAL A 1 92 ? 8.835 -7.322 -14.285 1.00 94.69 92 VAL A CA 1
ATOM 717 C C . VAL A 1 92 ? 7.409 -7.058 -13.803 1.00 94.69 92 VAL A C 1
ATOM 719 O O . VAL A 1 92 ? 6.609 -7.988 -13.793 1.00 94.69 92 VAL A O 1
ATOM 722 N N . ALA A 1 93 ? 7.074 -5.810 -13.462 1.00 94.25 93 ALA A N 1
ATOM 723 C CA . ALA A 1 93 ? 5.726 -5.434 -13.040 1.00 94.25 93 ALA A CA 1
ATOM 724 C C . ALA A 1 93 ? 4.677 -5.738 -14.124 1.00 94.25 93 ALA A C 1
ATOM 726 O O . ALA A 1 93 ? 3.672 -6.379 -13.837 1.00 94.25 93 ALA A O 1
ATOM 727 N N . ASP A 1 94 ? 4.946 -5.363 -15.376 1.00 94.31 94 ASP A N 1
ATOM 728 C CA . ASP A 1 94 ? 4.036 -5.613 -16.496 1.00 94.31 94 ASP A CA 1
ATOM 729 C C . ASP A 1 94 ? 3.828 -7.116 -16.750 1.00 94.31 94 ASP A C 1
ATOM 731 O O . ASP A 1 94 ? 2.698 -7.548 -16.976 1.00 94.31 94 ASP A O 1
ATOM 735 N N . SER A 1 95 ? 4.896 -7.917 -16.663 1.00 95.31 95 SER A N 1
ATOM 736 C CA . SER A 1 95 ? 4.828 -9.378 -16.803 1.00 95.31 95 SER A CA 1
ATOM 737 C C . SER A 1 95 ? 4.019 -10.033 -15.678 1.00 95.31 95 SER A C 1
ATOM 739 O O . SER A 1 95 ? 3.184 -10.900 -15.938 1.00 95.31 95 SER A O 1
ATOM 741 N N . LEU A 1 96 ? 4.217 -9.592 -14.429 1.00 93.44 96 LEU A N 1
ATOM 742 C CA . LEU A 1 96 ? 3.450 -10.079 -13.281 1.00 93.44 96 LEU A CA 1
ATOM 743 C C . LEU A 1 96 ? 1.966 -9.726 -13.405 1.00 93.44 96 LEU A C 1
ATOM 745 O O . LEU A 1 96 ? 1.124 -10.597 -13.198 1.00 93.44 96 LEU A O 1
ATOM 749 N N . ASP A 1 97 ? 1.648 -8.486 -13.784 1.00 92.44 97 ASP A N 1
ATOM 750 C CA . ASP A 1 97 ? 0.266 -8.047 -13.992 1.00 92.44 97 ASP A CA 1
ATOM 751 C C . ASP A 1 97 ? -0.432 -8.886 -15.074 1.00 92.44 97 ASP A C 1
ATOM 753 O O . ASP A 1 97 ? -1.566 -9.323 -14.879 1.00 92.44 97 ASP A O 1
ATOM 757 N N . ALA A 1 98 ? 0.244 -9.147 -16.199 1.00 92.06 98 ALA A N 1
ATOM 758 C CA . ALA A 1 98 ? -0.299 -9.971 -17.278 1.00 92.06 98 ALA A CA 1
ATOM 759 C C . ALA A 1 98 ? -0.523 -11.429 -16.840 1.00 92.06 98 ALA A C 1
ATOM 761 O O . ALA A 1 98 ? -1.576 -12.007 -17.112 1.00 92.06 98 ALA A O 1
ATOM 762 N N . ALA A 1 99 ? 0.442 -12.013 -16.124 1.00 95.19 99 ALA A N 1
ATOM 763 C CA . ALA A 1 99 ? 0.335 -13.380 -15.624 1.00 95.19 99 ALA A CA 1
ATOM 764 C C . ALA A 1 99 ? -0.787 -13.535 -14.585 1.00 95.19 99 ALA A C 1
ATOM 766 O O . ALA A 1 99 ? -1.463 -14.561 -14.559 1.00 95.19 99 ALA A O 1
ATOM 767 N N . LEU A 1 100 ? -1.001 -12.534 -13.725 1.00 90.50 100 LEU A N 1
ATOM 768 C CA . LEU A 1 100 ? -2.090 -12.550 -12.749 1.00 90.50 100 LEU A CA 1
ATOM 769 C C . LEU A 1 100 ? -3.459 -12.398 -13.417 1.00 90.50 100 LEU A C 1
ATOM 771 O O . LEU A 1 100 ? -4.365 -13.143 -13.056 1.00 90.50 100 LEU A O 1
ATOM 775 N N . ALA A 1 101 ? -3.589 -11.512 -14.409 1.00 88.81 101 ALA A N 1
ATOM 776 C CA . ALA A 1 101 ? -4.836 -11.336 -15.155 1.00 88.81 101 ALA A CA 1
ATOM 777 C C . ALA A 1 101 ? -5.286 -12.640 -15.838 1.00 88.81 101 ALA A C 1
ATOM 779 O O . ALA A 1 101 ? -6.423 -13.061 -15.659 1.00 88.81 101 ALA A O 1
ATOM 780 N N . HIS A 1 102 ? -4.367 -13.346 -16.509 1.00 88.38 102 HIS A N 1
ATOM 781 C CA . HIS A 1 102 ? -4.673 -14.637 -17.140 1.00 88.38 102 HIS A CA 1
ATOM 782 C C . HIS A 1 102 ? -5.217 -15.670 -16.139 1.00 88.38 102 HIS A C 1
ATOM 784 O O . HIS A 1 102 ? -6.152 -16.409 -16.432 1.00 88.38 102 HIS A O 1
ATOM 790 N N . ARG A 1 103 ? -4.647 -15.716 -14.929 1.00 83.44 103 ARG A N 1
ATOM 791 C CA . ARG A 1 103 ? -5.080 -16.654 -13.879 1.00 83.44 103 ARG A CA 1
ATOM 792 C C . ARG A 1 103 ? -6.430 -16.285 -13.274 1.00 83.44 103 ARG A C 1
ATOM 794 O O . ARG A 1 103 ? -7.125 -17.163 -12.766 1.00 83.44 103 ARG A O 1
ATOM 801 N N . GLU A 1 104 ? -6.775 -15.001 -13.246 1.00 83.00 104 GLU A N 1
ATOM 802 C CA . GLU A 1 104 ? -8.103 -14.554 -12.821 1.00 83.00 104 GLU A CA 1
ATOM 803 C C . GLU A 1 104 ? -9.166 -14.974 -13.841 1.00 83.00 104 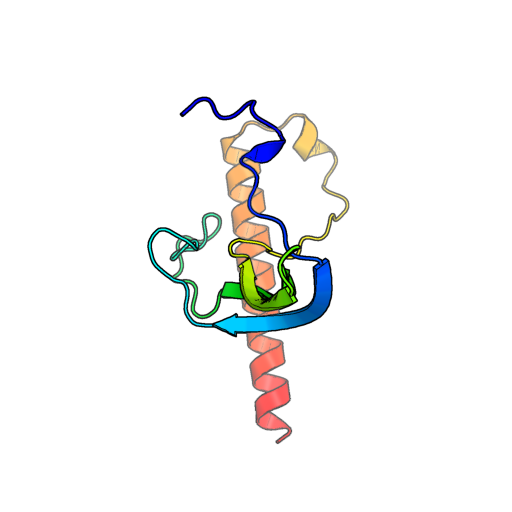GLU A C 1
ATOM 805 O O . GLU A 1 104 ? -10.207 -15.488 -13.430 1.00 83.00 104 GLU A O 1
ATOM 810 N N . ASP A 1 105 ? -8.866 -14.853 -15.135 1.00 83.00 105 ASP A N 1
ATOM 811 C CA . ASP A 1 105 ? -9.761 -15.267 -16.220 1.00 83.00 105 ASP A CA 1
ATOM 812 C C . ASP A 1 105 ? -10.014 -16.785 -16.208 1.00 83.00 105 ASP A C 1
ATOM 814 O O . ASP A 1 105 ? -11.166 -17.217 -16.262 1.00 83.00 105 ASP A O 1
ATOM 818 N N . GLU A 1 106 ? -8.967 -17.604 -16.040 1.00 82.88 106 GLU A N 1
ATOM 819 C CA . GLU A 1 106 ? -9.094 -19.066 -15.890 1.00 82.88 106 GLU A CA 1
ATOM 820 C C . GLU A 1 106 ? -10.020 -19.439 -14.721 1.00 82.88 106 GLU A C 1
ATOM 822 O O . GLU A 1 106 ? -10.958 -20.220 -14.874 1.00 82.88 106 GLU A O 1
ATOM 827 N N . ARG A 1 107 ? -9.816 -18.817 -13.554 1.00 81.31 107 ARG A N 1
ATOM 828 C CA . ARG A 1 107 ? -10.636 -19.059 -12.354 1.00 81.31 107 ARG A CA 1
ATOM 829 C C . ARG A 1 107 ? -12.073 -18.567 -12.487 1.00 81.31 107 ARG A C 1
ATOM 831 O O . ARG A 1 107 ? -12.929 -19.022 -11.728 1.00 81.31 107 ARG A O 1
ATOM 838 N N . ALA A 1 108 ? -12.319 -17.580 -13.343 1.00 76.81 108 ALA A N 1
ATOM 839 C CA . ALA A 1 108 ? -13.659 -17.088 -13.634 1.00 76.81 108 ALA A CA 1
ATOM 840 C C . ALA A 1 108 ? -14.393 -18.014 -14.614 1.00 76.81 108 ALA A C 1
ATOM 842 O O . ALA A 1 108 ? -15.596 -18.189 -14.465 1.00 76.81 108 ALA A O 1
ATOM 843 N N . ALA A 1 109 ? -13.680 -18.635 -15.559 1.00 75.19 109 ALA A N 1
ATOM 844 C CA . ALA A 1 109 ? -14.236 -19.604 -16.507 1.00 75.19 109 ALA A CA 1
ATOM 845 C C . ALA A 1 109 ? -14.589 -20.962 -15.867 1.00 75.19 109 ALA A C 1
ATOM 847 O O . ALA A 1 109 ? -15.425 -21.693 -16.390 1.00 75.19 109 ALA A O 1
ATOM 848 N N . GLU A 1 110 ? -13.963 -21.300 -14.738 1.00 75.62 110 GLU A N 1
ATOM 849 C CA . GLU A 1 110 ? -14.237 -22.516 -13.954 1.00 75.62 110 GLU A CA 1
ATOM 850 C C . GLU A 1 110 ? -15.438 -22.392 -12.986 1.00 75.62 110 GLU A C 1
ATOM 852 O O . GLU A 1 110 ? -15.751 -23.356 -12.283 1.00 75.62 110 GLU A O 1
ATOM 857 N N . ARG A 1 111 ? -16.092 -21.224 -12.90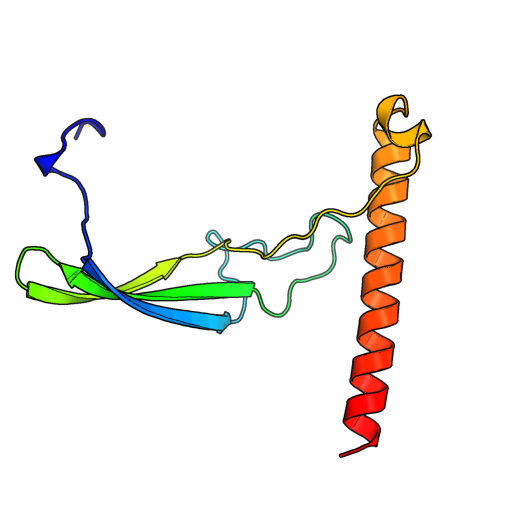2 1.00 59.66 111 ARG A N 1
ATOM 858 C CA . ARG A 1 111 ? -17.244 -20.950 -12.018 1.00 59.66 111 ARG A CA 1
ATOM 859 C C . ARG A 1 111 ? -18.553 -20.874 -12.788 1.00 59.66 111 ARG A C 1
ATOM 861 O O . ARG A 1 111 ? -19.569 -21.293 -12.192 1.00 59.66 111 ARG A O 1
#

InterPro domains:
  IPR030559 DNA polymerase zeta catalytic subunit [PTHR45812] (8-106)
  IPR056447 DNA polymerase zeta catalytic subunit, N-terminal [PF24065] (10-63)

pLDDT: mean 89.78, std 10.75, range [48.53, 98.0]